Protein AF-A0ABD5LUF1-F1 (afdb_monomer_lite)

pLDDT: mean 71.55, std 13.39, range [45.22, 92.31]

Sequence (100 aa):
MIKIKVSKRKGRNQSFLQYCQHVDQRVSRAMQRFLFDAGAQSAIYTPIDTSTLINSQFRDVTVNGTKITGRIGYSASYAVYVHDPKVKQKFKRTTAKKSS

Secondary structure (DSSP, 8-state):
--------PPPTHHHHHHHHHHHHHHHHHHHHHHHHHHHHHHHHHS-S-HHHHHTTEEEEEEEETTEEEEEEEE-SGGGGGGT-TTS----SSTT-----

Organism: Proteus mirabilis (NCBI:txid584)

Structure (mmCIF, N/CA/C/O backbone):
data_AF-A0ABD5LUF1-F1
#
_entry.id   AF-A0ABD5LUF1-F1
#
loop_
_atom_site.group_PDB
_atom_site.id
_atom_site.type_symbol
_atom_site.label_atom_id
_atom_site.label_alt_id
_atom_site.label_comp_id
_atom_site.label_asym_id
_atom_site.label_entity_id
_atom_site.label_seq_id
_atom_site.pdbx_PDB_ins_code
_atom_site.Cartn_x
_atom_site.Cartn_y
_atom_site.Cartn_z
_atom_site.occupancy
_atom_site.B_iso_or_equiv
_atom_site.auth_seq_id
_atom_site.auth_comp_id
_atom_site.auth_asym_id
_atom_site.auth_atom_id
_atom_site.pdbx_PDB_model_num
ATOM 1 N N . MET A 1 1 ? -46.828 23.741 40.839 1.00 45.22 1 MET A N 1
ATOM 2 C CA . MET A 1 1 ? -46.759 23.102 39.504 1.00 45.22 1 MET A CA 1
ATOM 3 C C . MET A 1 1 ? -45.287 22.935 39.132 1.00 45.22 1 MET A C 1
ATOM 5 O O . MET A 1 1 ? -44.615 23.937 38.934 1.00 45.22 1 MET A O 1
ATOM 9 N N . ILE A 1 2 ? -44.748 21.712 39.156 1.00 47.59 2 ILE A N 1
ATOM 10 C CA . ILE A 1 2 ? -43.306 21.449 38.971 1.00 47.59 2 ILE A CA 1
ATOM 11 C C . ILE A 1 2 ? -43.055 21.061 37.508 1.00 47.59 2 ILE A C 1
ATOM 13 O O . ILE A 1 2 ? -43.649 20.105 37.016 1.00 47.59 2 ILE A O 1
ATOM 17 N N . LYS A 1 3 ? -42.186 21.796 36.801 1.00 59.66 3 LYS A N 1
ATOM 18 C CA . LYS A 1 3 ? -41.761 21.461 35.431 1.00 59.66 3 LYS A CA 1
ATOM 19 C C . LY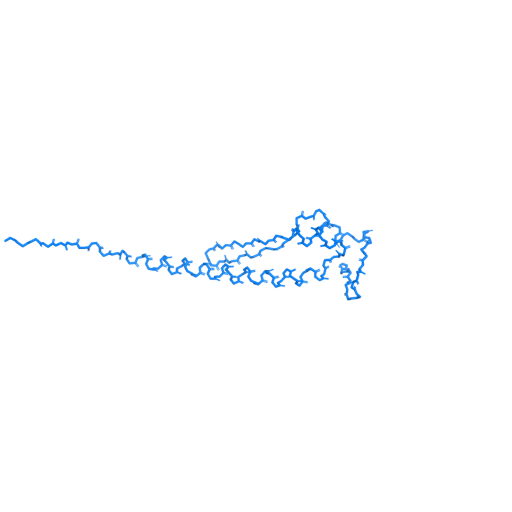S A 1 3 ? -40.503 20.597 35.477 1.00 59.66 3 LYS A C 1
ATOM 21 O O . LYS A 1 3 ? -39.442 21.071 35.871 1.00 59.66 3 LYS A O 1
ATOM 26 N N . ILE A 1 4 ? -40.615 19.350 35.027 1.00 68.62 4 ILE A N 1
ATOM 27 C CA . ILE A 1 4 ? -39.475 18.440 34.870 1.00 68.62 4 ILE A CA 1
ATOM 28 C C . ILE A 1 4 ? -38.954 18.556 33.434 1.00 68.62 4 ILE A C 1
ATOM 30 O O . ILE A 1 4 ? -39.702 18.376 32.474 1.00 68.62 4 ILE A O 1
ATOM 34 N N . LYS A 1 5 ? -37.660 18.852 33.276 1.00 65.94 5 LYS A N 1
ATOM 35 C CA . LYS A 1 5 ? -36.983 18.885 31.973 1.00 65.94 5 LYS A CA 1
ATOM 36 C C . LYS A 1 5 ? -36.365 17.512 31.703 1.00 65.94 5 LYS A C 1
ATOM 38 O O . LYS A 1 5 ? -35.346 17.161 32.291 1.00 65.94 5 LYS A O 1
ATOM 43 N N . VAL A 1 6 ? -36.983 16.723 30.827 1.00 65.31 6 VAL A N 1
ATOM 44 C CA . VAL A 1 6 ? -36.445 15.415 30.423 1.00 65.31 6 VAL A CA 1
ATOM 45 C C . VAL A 1 6 ? -35.329 15.631 29.397 1.00 65.31 6 VAL A C 1
ATOM 47 O O . VAL A 1 6 ? -35.575 16.029 28.261 1.00 65.31 6 VAL A O 1
ATOM 50 N N . SER A 1 7 ? -34.084 15.382 29.804 1.00 61.94 7 SER A N 1
ATOM 51 C CA . SER A 1 7 ? -32.933 15.312 28.898 1.00 61.94 7 SER A CA 1
ATOM 52 C C . SER A 1 7 ? -32.960 13.976 28.149 1.00 61.94 7 SER A C 1
ATOM 54 O O . SER A 1 7 ? -32.979 12.913 28.775 1.00 61.94 7 SER A O 1
ATOM 56 N N . LYS A 1 8 ? -32.964 14.005 26.808 1.00 56.38 8 LYS A N 1
ATOM 57 C CA . LYS A 1 8 ? -32.805 12.791 25.993 1.00 56.38 8 LYS A CA 1
ATOM 58 C C . LYS A 1 8 ? -31.418 12.207 26.272 1.00 56.38 8 LYS A C 1
ATOM 60 O O . LYS A 1 8 ? -30.416 12.732 25.791 1.00 56.38 8 LYS A O 1
ATOM 65 N N . ARG A 1 9 ? -31.349 11.116 27.047 1.00 57.16 9 ARG A N 1
ATOM 66 C CA . ARG A 1 9 ? -30.110 10.347 27.227 1.00 57.16 9 ARG A CA 1
ATOM 67 C C . ARG A 1 9 ? -29.584 9.947 25.848 1.00 57.16 9 ARG A C 1
ATOM 69 O O . ARG A 1 9 ? -30.271 9.254 25.100 1.00 57.16 9 ARG A O 1
ATOM 76 N N . LYS A 1 10 ? -28.377 10.414 25.523 1.00 55.41 10 LYS A N 1
ATOM 77 C CA . LYS A 1 10 ? -27.620 10.070 24.314 1.00 55.41 10 LYS A CA 1
ATOM 78 C C . LYS A 1 10 ? -27.639 8.543 24.161 1.00 55.41 10 LYS A C 1
ATOM 80 O O . LYS A 1 10 ? -27.220 7.833 25.072 1.00 55.41 10 LYS A O 1
ATOM 85 N N . GLY A 1 11 ? -28.257 8.056 23.084 1.00 59.88 11 GLY A N 1
ATOM 86 C CA . GLY A 1 11 ? -28.646 6.651 22.943 1.00 59.88 11 GLY A CA 1
ATOM 87 C C . GLY A 1 11 ? -27.469 5.694 23.139 1.00 59.88 11 GLY A C 1
ATOM 88 O O . GLY A 1 11 ? -26.379 5.945 22.627 1.00 59.88 11 GLY A O 1
ATOM 89 N N . ARG A 1 12 ? -27.717 4.586 23.851 1.00 60.00 12 ARG A N 1
ATOM 90 C CA . ARG A 1 12 ? -26.765 3.513 24.222 1.00 60.00 12 ARG A CA 1
ATOM 91 C C . ARG A 1 12 ? -25.857 3.025 23.080 1.00 60.00 12 ARG A C 1
ATOM 93 O O . ARG A 1 12 ? -24.784 2.505 23.344 1.00 60.00 12 ARG A O 1
ATOM 100 N N . ASN A 1 13 ? -26.268 3.229 21.830 1.00 60.66 13 ASN A N 1
ATOM 101 C CA . ASN A 1 13 ? -25.586 2.722 20.642 1.00 60.66 13 ASN A CA 1
ATOM 102 C C . ASN A 1 13 ? -24.565 3.711 20.051 1.00 60.66 13 ASN A C 1
ATOM 104 O O . ASN A 1 13 ? -23.762 3.313 19.215 1.00 60.66 13 ASN A O 1
ATOM 108 N N . GLN A 1 14 ? -24.550 4.986 20.465 1.00 69.69 14 GLN A N 1
ATOM 109 C CA . GLN A 1 14 ? -23.602 5.962 19.905 1.00 69.69 14 GLN A CA 1
ATOM 110 C C . GLN A 1 14 ? -22.153 5.698 20.335 1.00 69.69 14 GLN A C 1
ATOM 112 O O . GLN A 1 14 ? -21.245 5.875 19.529 1.00 69.69 14 GLN A O 1
ATOM 117 N N . SER A 1 15 ? -21.926 5.244 21.571 1.00 76.50 15 SER A N 1
ATOM 118 C CA . SER A 1 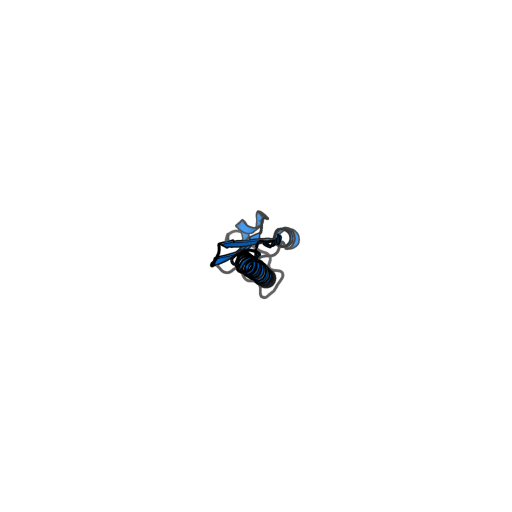15 ? -20.586 4.894 22.064 1.00 76.50 15 SER A CA 1
ATOM 119 C C . SER A 1 15 ? -20.027 3.650 21.373 1.00 76.50 15 SER A C 1
ATOM 121 O O . SER A 1 15 ? -18.855 3.621 21.013 1.00 76.50 15 SER A O 1
ATOM 123 N N . PHE A 1 16 ? -20.873 2.645 21.137 1.00 80.56 16 PHE A N 1
ATOM 124 C CA . PHE A 1 16 ? -20.490 1.434 20.417 1.00 80.56 16 PHE A CA 1
ATOM 125 C C . PHE A 1 16 ? -20.131 1.729 18.955 1.00 80.56 16 PHE A C 1
ATOM 127 O O . PHE A 1 16 ? -19.073 1.320 18.489 1.00 80.56 16 PHE A O 1
ATOM 134 N N . LEU A 1 17 ? -20.952 2.517 18.252 1.00 82.69 17 LEU A N 1
ATOM 135 C CA . LEU A 1 17 ? -20.653 2.924 16.875 1.00 82.69 17 LEU A CA 1
ATOM 136 C C . LEU A 1 17 ? -19.345 3.725 16.784 1.00 82.69 17 LEU A C 1
ATOM 138 O O . LEU A 1 17 ? -18.543 3.487 15.884 1.00 82.69 17 LEU A O 1
ATOM 142 N N . GLN A 1 18 ? -19.090 4.623 17.740 1.00 84.44 18 GLN A N 1
ATOM 143 C CA . GLN A 1 18 ? -17.824 5.363 17.823 1.00 84.44 18 GLN A CA 1
ATOM 144 C C . GLN A 1 18 ? -16.620 4.456 18.091 1.00 84.44 18 GLN A C 1
ATOM 146 O O . GLN A 1 18 ? -15.533 4.715 17.570 1.00 84.44 18 GLN A O 1
ATOM 151 N N . TYR A 1 19 ? -16.801 3.406 18.894 1.00 86.38 19 TYR A N 1
ATOM 152 C CA . TYR A 1 19 ? -15.770 2.405 19.146 1.00 86.38 19 TYR A CA 1
ATOM 153 C C . TYR A 1 19 ? -15.444 1.614 17.876 1.00 86.38 19 TYR A C 1
ATOM 155 O O . TYR A 1 19 ? -14.275 1.532 17.508 1.00 86.38 19 TYR A O 1
ATOM 163 N N . CYS A 1 20 ? -16.455 1.110 17.162 1.00 85.12 20 CYS A N 1
ATOM 164 C CA . CYS A 1 20 ? -16.257 0.413 15.889 1.00 85.12 20 CYS A CA 1
ATOM 165 C C . CYS A 1 20 ? -15.520 1.297 14.872 1.00 85.12 20 CYS A C 1
ATOM 167 O O . CYS A 1 20 ? -14.506 0.878 14.325 1.00 85.12 20 CYS A O 1
ATOM 169 N N . GLN A 1 21 ? -15.937 2.560 14.719 1.00 86.19 21 GLN A N 1
ATOM 170 C CA . GLN A 1 21 ? -15.251 3.527 13.853 1.00 86.19 21 GLN A CA 1
ATOM 171 C C . GLN A 1 21 ? -13.785 3.746 14.256 1.00 86.19 21 GLN A C 1
ATOM 173 O O . GLN A 1 21 ? -12.908 3.835 13.395 1.00 86.19 21 GLN A O 1
ATOM 178 N N . HIS A 1 22 ? -13.496 3.822 15.559 1.00 88.94 22 HIS A N 1
ATOM 179 C CA . HIS A 1 22 ? -12.122 3.929 16.052 1.00 88.94 22 HIS A CA 1
ATOM 180 C C . HIS A 1 22 ? -11.286 2.696 15.706 1.00 88.94 22 HIS A C 1
ATOM 182 O O . HIS A 1 22 ? -10.126 2.835 15.312 1.00 88.94 22 HIS A O 1
ATOM 188 N N . VAL A 1 23 ? -11.852 1.498 15.861 1.00 88.75 23 VAL A N 1
ATOM 189 C CA . VAL A 1 23 ? -11.172 0.245 15.520 1.00 88.75 23 VAL A CA 1
ATOM 190 C C . VAL A 1 23 ? -10.882 0.199 14.019 1.00 88.75 23 VAL A C 1
ATOM 192 O O . VAL A 1 23 ? -9.723 0.009 13.651 1.00 88.75 23 VAL A O 1
ATOM 195 N N . ASP A 1 24 ? -11.866 0.493 13.167 1.00 86.50 24 ASP A N 1
ATOM 196 C CA . ASP A 1 24 ? -11.712 0.488 11.705 1.00 86.50 24 ASP A CA 1
ATOM 197 C C . ASP A 1 24 ? -10.574 1.410 11.241 1.00 86.50 24 ASP A C 1
ATOM 199 O O . ASP A 1 24 ? -9.721 1.021 10.438 1.00 86.50 24 ASP A O 1
ATOM 203 N N . GLN A 1 25 ? -10.491 2.619 11.805 1.00 89.81 25 GLN A N 1
ATOM 204 C CA . GLN A 1 25 ? -9.414 3.563 11.497 1.00 89.81 25 GLN A CA 1
ATOM 205 C C . GLN A 1 25 ? -8.037 3.043 11.917 1.00 89.81 25 GLN A C 1
ATOM 207 O O . GLN A 1 25 ? -7.058 3.212 11.186 1.00 89.81 25 GLN A O 1
ATOM 212 N N . ARG A 1 26 ? -7.928 2.425 13.099 1.00 91.25 26 ARG A N 1
ATOM 213 C CA . ARG A 1 26 ? -6.648 1.894 13.592 1.00 91.25 26 ARG A CA 1
ATOM 214 C C . ARG A 1 26 ? -6.180 0.718 12.752 1.00 91.25 26 ARG A C 1
ATOM 216 O O . ARG A 1 26 ? -4.997 0.657 12.421 1.00 91.25 26 ARG A O 1
ATOM 223 N N . VAL A 1 27 ? -7.093 -0.173 12.376 1.00 89.50 27 VAL A N 1
ATOM 224 C CA . VAL A 1 27 ? -6.743 -1.332 11.557 1.00 89.50 27 VAL A CA 1
ATOM 225 C C . VAL A 1 27 ? -6.383 -0.912 10.132 1.00 89.50 27 VAL A C 1
ATOM 227 O O . VAL A 1 27 ? -5.385 -1.394 9.601 1.00 89.50 27 VAL A O 1
ATOM 230 N N . SER A 1 28 ? -7.103 0.049 9.545 1.00 88.62 28 SER A N 1
ATOM 231 C CA . SER A 1 28 ? -6.747 0.615 8.237 1.00 88.62 28 SER A CA 1
ATOM 232 C C . SER A 1 28 ? -5.332 1.213 8.235 1.00 88.62 28 SER A C 1
ATOM 234 O O . SER A 1 28 ? -4.510 0.876 7.382 1.00 88.62 28 SER A O 1
ATOM 236 N N . ARG A 1 29 ? -4.979 2.004 9.260 1.00 90.38 29 ARG A N 1
ATOM 237 C CA . ARG A 1 29 ? -3.621 2.562 9.411 1.00 90.38 29 ARG A CA 1
ATOM 238 C C . ARG A 1 29 ? -2.554 1.480 9.584 1.00 90.38 29 ARG A C 1
ATOM 240 O O . ARG A 1 29 ? -1.486 1.582 8.982 1.00 90.38 29 ARG A O 1
ATOM 247 N N . ALA A 1 30 ? -2.834 0.454 10.387 1.00 92.31 30 ALA A N 1
ATOM 248 C CA . ALA A 1 30 ? -1.920 -0.670 10.579 1.00 92.31 30 ALA 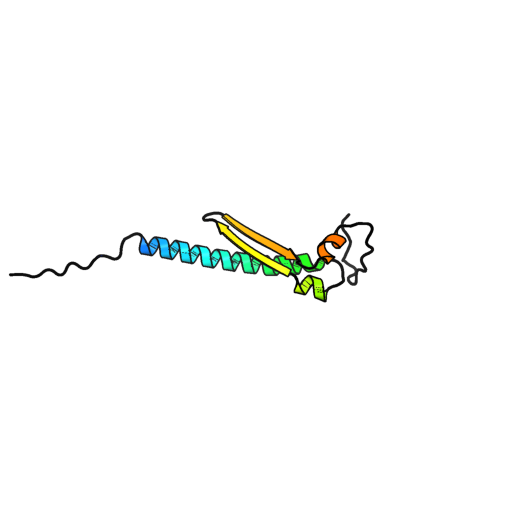A CA 1
ATOM 249 C C . ALA A 1 30 ? -1.676 -1.423 9.261 1.00 92.31 30 ALA A C 1
ATOM 251 O O . ALA A 1 30 ? -0.527 -1.685 8.905 1.00 92.31 30 ALA A O 1
ATOM 252 N N . MET A 1 31 ? -2.739 -1.688 8.494 1.00 91.31 31 MET A N 1
ATOM 253 C CA . MET A 1 31 ? -2.645 -2.321 7.179 1.00 91.31 31 MET A CA 1
ATOM 254 C C . MET A 1 31 ? -1.845 -1.463 6.199 1.00 91.31 31 MET A C 1
ATOM 256 O O . MET A 1 31 ? -0.980 -1.966 5.491 1.00 91.31 31 MET A O 1
ATOM 260 N N . GLN A 1 32 ? -2.074 -0.152 6.183 1.00 89.38 32 GLN A N 1
ATOM 261 C CA . GLN A 1 32 ? -1.345 0.752 5.302 1.00 89.38 32 GLN A CA 1
ATOM 262 C C . GLN A 1 32 ? 0.155 0.786 5.618 1.00 89.38 32 GLN A C 1
ATOM 264 O O . GLN A 1 32 ? 0.969 0.825 4.694 1.00 89.38 32 GLN A O 1
ATOM 269 N N . ARG A 1 33 ? 0.532 0.715 6.903 1.00 89.94 33 ARG A N 1
ATOM 270 C CA . ARG A 1 33 ? 1.939 0.593 7.301 1.00 89.94 33 ARG A CA 1
ATOM 271 C C . ARG A 1 33 ? 2.538 -0.734 6.845 1.00 89.94 33 ARG A C 1
ATOM 273 O O . ARG A 1 33 ? 3.602 -0.732 6.241 1.00 89.94 33 ARG A O 1
ATOM 280 N N . PHE A 1 34 ? 1.825 -1.835 7.063 1.00 90.31 34 PHE A N 1
ATOM 281 C CA . PHE A 1 34 ? 2.250 -3.150 6.593 1.00 90.31 34 PHE A CA 1
ATOM 282 C C . PHE A 1 34 ? 2.455 -3.179 5.070 1.00 90.31 34 PHE A C 1
ATOM 284 O O . PHE A 1 34 ? 3.490 -3.637 4.596 1.00 90.31 34 PHE A O 1
ATOM 291 N N . LEU A 1 35 ? 1.514 -2.632 4.292 1.00 87.25 35 LEU A N 1
ATOM 292 C CA . LEU A 1 35 ? 1.622 -2.562 2.832 1.00 87.25 35 LEU A CA 1
ATOM 293 C C . LEU A 1 35 ? 2.768 -1.660 2.361 1.00 87.25 35 LEU A C 1
ATOM 295 O O . LEU A 1 35 ? 3.299 -1.877 1.275 1.00 87.25 35 LEU A O 1
ATOM 299 N N . PHE A 1 36 ? 3.152 -0.646 3.136 1.00 85.25 36 PHE A N 1
ATOM 300 C CA . PHE A 1 36 ? 4.331 0.162 2.830 1.00 85.25 36 PHE A CA 1
ATOM 301 C C . PHE A 1 36 ? 5.606 -0.684 2.906 1.00 85.25 36 PHE A C 1
ATOM 303 O O . PHE A 1 36 ? 6.373 -0.720 1.944 1.00 85.25 36 PHE A O 1
ATOM 310 N N . ASP A 1 37 ? 5.782 -1.422 4.002 1.00 85.50 37 ASP A N 1
ATOM 311 C CA . ASP A 1 37 ? 6.958 -2.271 4.209 1.00 85.50 37 ASP A CA 1
ATOM 312 C C . ASP A 1 37 ? 6.971 -3.449 3.214 1.00 85.50 37 ASP A C 1
ATOM 314 O O . ASP A 1 37 ? 7.985 -3.724 2.570 1.00 85.50 37 ASP A O 1
ATOM 318 N N . ALA A 1 38 ? 5.817 -4.086 2.989 1.00 83.12 38 ALA A N 1
ATOM 319 C CA . ALA A 1 38 ? 5.662 -5.138 1.984 1.00 83.12 38 ALA A CA 1
ATOM 320 C C . ALA A 1 38 ? 5.946 -4.630 0.560 1.00 83.12 38 ALA A C 1
ATOM 322 O O . ALA A 1 38 ? 6.574 -5.333 -0.230 1.00 83.12 38 ALA A O 1
ATOM 323 N N . GLY A 1 39 ? 5.534 -3.400 0.238 1.00 79.25 39 GLY A N 1
ATOM 324 C CA . GLY A 1 39 ? 5.806 -2.754 -1.046 1.00 79.25 39 GLY A CA 1
ATOM 325 C C . GLY A 1 39 ? 7.273 -2.412 -1.266 1.00 79.25 39 GLY A C 1
ATOM 326 O O . GLY A 1 39 ? 7.766 -2.512 -2.391 1.00 79.25 39 GLY A O 1
ATOM 327 N N . ALA A 1 40 ? 7.981 -2.041 -0.199 1.00 79.94 40 ALA A N 1
ATOM 328 C CA . ALA A 1 40 ? 9.425 -1.858 -0.238 1.00 79.94 40 ALA A CA 1
ATOM 329 C C . ALA A 1 40 ? 10.141 -3.195 -0.486 1.00 79.94 40 ALA A C 1
ATOM 331 O O . ALA A 1 40 ? 11.067 -3.253 -1.295 1.00 79.94 40 ALA A O 1
ATOM 332 N N . GLN A 1 41 ? 9.673 -4.279 0.139 1.00 77.12 41 GLN A N 1
ATOM 333 C CA . GLN A 1 41 ? 10.219 -5.617 -0.085 1.00 77.12 41 GLN A CA 1
ATOM 334 C C . GLN A 1 41 ? 9.905 -6.143 -1.495 1.00 77.12 41 GLN A C 1
ATOM 336 O O . GLN A 1 41 ? 10.788 -6.697 -2.148 1.00 77.12 41 GLN A O 1
ATOM 341 N N . SER A 1 42 ? 8.687 -5.937 -2.011 1.00 73.12 42 SER A N 1
ATOM 342 C CA . SER A 1 42 ? 8.317 -6.364 -3.367 1.00 73.12 42 SER A CA 1
ATOM 343 C C . SER A 1 42 ? 9.146 -5.650 -4.433 1.00 73.12 42 SER A C 1
ATOM 345 O O . SER A 1 42 ? 9.545 -6.274 -5.414 1.00 73.12 42 SER A O 1
ATOM 347 N N . ALA A 1 43 ? 9.486 -4.375 -4.209 1.00 69.94 43 ALA A N 1
ATOM 348 C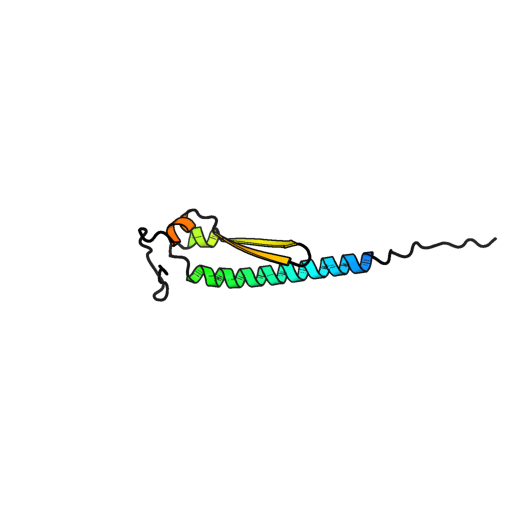 CA . ALA A 1 43 ? 10.323 -3.590 -5.116 1.00 69.94 43 ALA A CA 1
ATOM 349 C C . ALA A 1 43 ? 11.739 -4.174 -5.304 1.00 69.94 43 ALA A C 1
ATOM 351 O O . ALA A 1 43 ? 12.388 -3.909 -6.314 1.00 69.94 43 ALA A O 1
ATOM 352 N N . ILE A 1 44 ? 12.226 -4.998 -4.367 1.00 69.25 44 ILE A N 1
ATOM 353 C CA . ILE A 1 44 ? 13.516 -5.695 -4.497 1.00 69.25 44 ILE A CA 1
ATOM 354 C C . ILE A 1 44 ? 13.451 -6.788 -5.571 1.00 69.25 44 ILE A C 1
ATOM 356 O O . ILE A 1 44 ? 14.453 -7.046 -6.241 1.00 69.25 44 ILE A O 1
ATOM 360 N N . TYR A 1 45 ? 12.285 -7.411 -5.744 1.00 65.75 45 TYR A N 1
ATOM 361 C CA . TYR A 1 45 ? 12.063 -8.499 -6.697 1.00 65.75 45 TYR A CA 1
ATOM 362 C C . TYR A 1 45 ? 11.509 -8.015 -8.043 1.00 65.75 45 TYR A C 1
ATOM 364 O O . TYR A 1 45 ? 11.482 -8.784 -9.002 1.00 65.75 45 TYR A O 1
ATOM 372 N N . THR A 1 46 ? 11.105 -6.745 -8.157 1.00 61.66 46 THR A N 1
ATOM 373 C CA . THR A 1 46 ? 10.708 -6.161 -9.442 1.00 61.66 46 THR A CA 1
ATOM 374 C C . THR A 1 46 ? 11.935 -5.771 -10.280 1.00 61.66 46 THR A C 1
ATOM 376 O O . THR A 1 46 ? 12.831 -5.090 -9.777 1.00 61.66 46 THR A O 1
ATOM 379 N N . PRO A 1 47 ? 12.008 -6.172 -11.558 1.00 54.62 47 PRO A N 1
ATOM 380 C CA . PRO A 1 47 ? 13.168 -5.960 -12.413 1.00 54.62 47 PRO A CA 1
ATOM 381 C C . PRO A 1 47 ? 13.378 -4.499 -12.803 1.00 54.62 47 PRO A C 1
ATOM 383 O O . PRO A 1 47 ? 12.444 -3.701 -12.867 1.00 54.62 47 PRO A O 1
ATOM 386 N N . ILE A 1 48 ? 14.637 -4.162 -13.092 1.00 56.59 48 ILE A N 1
ATOM 387 C CA . ILE A 1 48 ? 15.085 -2.793 -13.338 1.00 56.59 48 ILE A CA 1
ATOM 388 C C . ILE A 1 48 ? 14.550 -2.271 -14.677 1.00 56.59 48 ILE A C 1
ATOM 390 O O . ILE A 1 48 ? 15.078 -2.587 -15.742 1.00 56.59 48 ILE A O 1
ATOM 394 N N . ASP A 1 49 ? 13.523 -1.431 -14.563 1.00 54.12 49 ASP A N 1
ATOM 395 C CA . ASP A 1 49 ? 13.507 -0.057 -15.075 1.00 54.12 49 ASP A CA 1
ATOM 396 C C . ASP A 1 49 ? 12.729 0.809 -14.058 1.00 54.12 49 ASP A C 1
ATOM 398 O O . ASP A 1 49 ? 11.499 0.839 -13.999 1.00 54.12 49 ASP A O 1
ATOM 402 N N . THR A 1 50 ? 13.469 1.337 -13.080 1.00 55.12 50 THR A N 1
ATOM 403 C CA . THR A 1 50 ? 12.997 1.505 -11.693 1.00 55.12 50 THR A CA 1
ATOM 404 C C . THR A 1 50 ? 12.136 2.733 -11.434 1.00 55.12 50 THR A C 1
ATOM 406 O O . THR A 1 50 ? 11.308 2.694 -10.531 1.00 55.12 50 THR A O 1
ATOM 409 N N . SER A 1 51 ? 12.300 3.822 -12.180 1.00 58.25 51 SER A N 1
ATOM 410 C CA . SER A 1 51 ? 11.629 5.079 -11.826 1.00 58.25 51 SER A CA 1
ATOM 411 C C . SER A 1 51 ? 10.138 5.015 -12.140 1.00 58.25 51 SER A C 1
ATOM 413 O O . SER A 1 51 ? 9.309 5.289 -11.280 1.00 58.25 51 SER A O 1
ATOM 415 N N . THR A 1 52 ? 9.780 4.579 -13.347 1.00 59.31 52 THR A N 1
ATOM 416 C CA . THR A 1 52 ? 8.381 4.535 -13.789 1.00 59.31 52 THR A CA 1
ATOM 417 C C . THR A 1 52 ? 7.581 3.493 -13.014 1.00 59.31 52 THR A C 1
ATOM 419 O O . THR A 1 52 ? 6.460 3.771 -12.600 1.00 59.31 52 THR A O 1
ATOM 422 N N . LEU A 1 53 ? 8.159 2.312 -12.758 1.00 65.69 53 LEU A N 1
ATOM 423 C CA . LEU A 1 53 ? 7.458 1.245 -12.048 1.00 65.69 53 LEU A CA 1
ATOM 424 C C . LEU A 1 53 ? 7.276 1.582 -10.561 1.00 65.69 53 LEU A C 1
ATOM 426 O O . LEU A 1 53 ? 6.150 1.527 -10.079 1.00 65.69 53 LEU A O 1
ATOM 430 N N . ILE A 1 54 ? 8.324 2.010 -9.845 1.00 64.81 54 ILE A N 1
ATOM 431 C CA . ILE A 1 54 ? 8.213 2.376 -8.418 1.00 64.81 54 ILE A CA 1
ATOM 432 C C . ILE A 1 54 ? 7.236 3.542 -8.224 1.00 64.81 54 ILE A C 1
ATOM 434 O O . ILE A 1 54 ? 6.394 3.485 -7.329 1.00 64.81 54 ILE A O 1
ATOM 438 N N . ASN A 1 55 ? 7.277 4.549 -9.102 1.00 63.66 55 ASN A N 1
ATOM 439 C CA . ASN A 1 55 ? 6.357 5.691 -9.045 1.00 63.66 55 ASN A CA 1
ATOM 440 C C . ASN A 1 55 ? 4.909 5.327 -9.411 1.00 63.66 55 ASN A C 1
ATOM 442 O O . ASN A 1 55 ? 4.002 6.125 -9.191 1.00 63.66 55 ASN A O 1
ATOM 446 N N . SER A 1 56 ? 4.685 4.130 -9.953 1.00 70.31 56 SER A N 1
ATOM 447 C CA . SER A 1 56 ? 3.362 3.607 -10.298 1.00 70.31 56 SER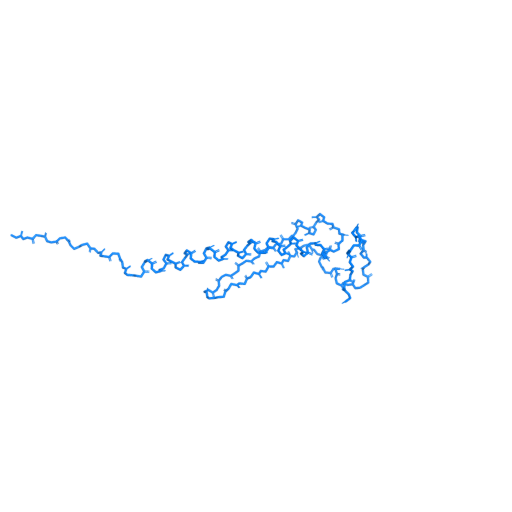 A CA 1
ATOM 448 C C . SER A 1 56 ? 2.784 2.668 -9.232 1.00 70.31 56 SER A C 1
ATOM 450 O O . SER A 1 56 ? 1.723 2.077 -9.442 1.00 70.31 56 SER A O 1
ATOM 452 N N . GLN A 1 57 ? 3.476 2.481 -8.099 1.00 77.12 57 GLN A N 1
ATOM 453 C CA . GLN A 1 57 ? 2.983 1.613 -7.035 1.00 77.12 57 GLN A CA 1
ATOM 454 C C . GLN A 1 57 ? 1.727 2.214 -6.399 1.00 77.12 57 GLN A C 1
ATOM 456 O O . GLN A 1 57 ? 1.745 3.332 -5.886 1.00 77.12 57 GLN A O 1
ATOM 461 N N . PHE A 1 58 ? 0.650 1.436 -6.370 1.00 83.75 58 PHE A N 1
ATOM 462 C CA . PHE A 1 58 ? -0.576 1.796 -5.672 1.00 83.75 58 PHE A CA 1
ATOM 463 C C . PHE A 1 58 ? -0.843 0.819 -4.531 1.00 83.75 58 PHE A C 1
ATOM 465 O O . PHE A 1 58 ? -0.453 -0.350 -4.573 1.00 83.75 58 PHE A O 1
ATOM 472 N N . ARG A 1 59 ? -1.517 1.319 -3.497 1.00 85.25 59 ARG A N 1
ATOM 473 C CA . ARG A 1 59 ? -1.980 0.542 -2.348 1.00 85.25 59 ARG A CA 1
ATOM 474 C C . ARG A 1 59 ? -3.455 0.822 -2.153 1.00 85.25 59 ARG A C 1
ATOM 476 O O . ARG A 1 59 ? -3.852 1.983 -2.157 1.00 85.25 59 ARG A O 1
ATOM 483 N N . ASP A 1 60 ? -4.226 -0.231 -1.953 1.00 87.38 60 ASP A N 1
ATOM 484 C CA . ASP A 1 60 ? -5.647 -0.145 -1.653 1.00 87.38 60 ASP A CA 1
ATOM 485 C C . ASP A 1 60 ? -5.952 -0.967 -0.400 1.00 87.38 60 ASP A C 1
ATOM 487 O O . ASP A 1 60 ? -5.404 -2.054 -0.202 1.00 87.38 60 ASP A O 1
ATOM 491 N N . VAL A 1 61 ? -6.790 -0.421 0.474 1.00 87.12 61 VAL A N 1
ATOM 492 C CA . VAL A 1 61 ? -7.195 -1.051 1.728 1.00 87.12 61 VAL A CA 1
ATOM 493 C C . VAL A 1 61 ? -8.707 -1.003 1.801 1.00 87.12 61 VAL A C 1
ATOM 495 O O . VAL A 1 61 ? -9.305 0.055 1.981 1.00 87.12 61 VAL A O 1
ATOM 498 N N . THR A 1 62 ? -9.328 -2.173 1.721 1.00 88.81 62 THR A N 1
ATOM 499 C CA . THR A 1 62 ? -10.772 -2.322 1.884 1.00 88.81 62 THR A CA 1
ATOM 500 C C . THR A 1 62 ? -11.069 -2.936 3.248 1.00 88.81 62 THR A C 1
ATOM 502 O O . THR A 1 62 ? -10.558 -4.011 3.577 1.00 88.81 62 THR A O 1
ATOM 505 N N . VAL A 1 63 ? -11.907 -2.266 4.042 1.00 84.06 63 VAL A N 1
ATOM 506 C CA . VAL A 1 63 ? -12.387 -2.748 5.346 1.00 84.06 63 VAL A CA 1
ATOM 507 C C . VAL A 1 63 ? -13.852 -3.151 5.202 1.00 84.06 63 VAL A C 1
ATOM 509 O O . VAL A 1 63 ? -14.716 -2.304 5.007 1.00 84.06 63 VAL A O 1
ATOM 512 N N . ASN A 1 64 ? -14.126 -4.451 5.296 1.00 83.56 64 ASN A N 1
ATOM 513 C CA . ASN A 1 64 ? -15.459 -5.042 5.180 1.00 83.56 64 ASN A CA 1
ATOM 514 C C . ASN A 1 64 ? -15.849 -5.681 6.518 1.00 83.56 64 ASN A C 1
ATOM 516 O O . ASN A 1 64 ? -15.810 -6.906 6.674 1.00 83.56 64 ASN A O 1
ATOM 520 N N . GLY A 1 65 ? -16.172 -4.845 7.507 1.00 79.00 65 GLY A N 1
ATOM 521 C CA . GLY A 1 65 ? -16.509 -5.290 8.859 1.00 79.00 65 GLY A CA 1
ATOM 522 C C . GLY A 1 65 ? -15.354 -6.057 9.508 1.00 79.00 65 GLY A C 1
ATOM 523 O O . GLY A 1 65 ? -14.332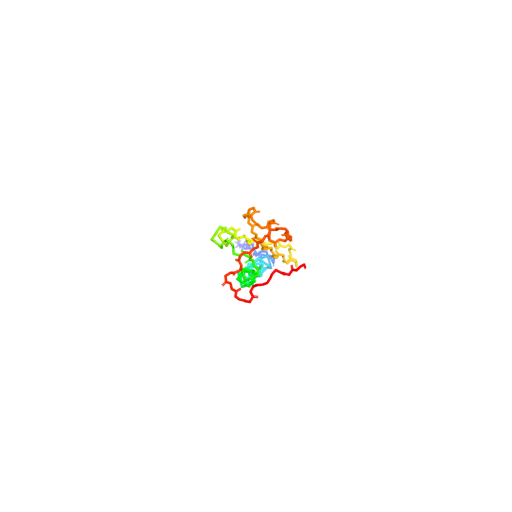 -5.479 9.854 1.00 79.00 65 GLY A O 1
ATOM 524 N N . THR A 1 66 ? -15.495 -7.377 9.651 1.00 82.56 66 THR A N 1
ATOM 525 C CA . THR A 1 66 ? -14.485 -8.239 10.291 1.00 82.56 66 THR A CA 1
ATOM 526 C C . THR A 1 66 ? -13.303 -8.602 9.391 1.00 82.56 66 THR A C 1
ATOM 528 O O . THR A 1 66 ? -12.320 -9.161 9.877 1.00 82.56 66 THR A O 1
ATOM 531 N N . LYS A 1 67 ? -13.368 -8.305 8.087 1.00 83.69 67 LYS A N 1
ATOM 532 C CA . LYS A 1 67 ? -12.302 -8.624 7.129 1.00 83.69 67 LYS A CA 1
ATOM 533 C C . LYS A 1 67 ? -11.654 -7.352 6.597 1.00 83.69 67 LYS A C 1
ATOM 535 O O . LYS A 1 67 ? -12.327 -6.513 6.006 1.00 83.69 67 LYS A O 1
ATOM 540 N N . ILE A 1 68 ? -10.332 -7.264 6.721 1.00 86.81 68 ILE A N 1
ATOM 541 C CA . ILE A 1 68 ? -9.524 -6.231 6.068 1.00 86.81 68 ILE A CA 1
ATOM 542 C C . ILE A 1 68 ? -8.729 -6.880 4.946 1.00 86.81 68 ILE A C 1
ATOM 544 O O . ILE A 1 68 ? -8.096 -7.915 5.135 1.00 86.81 68 ILE A O 1
ATOM 548 N N . THR A 1 69 ? -8.782 -6.281 3.763 1.00 89.31 69 THR A N 1
ATOM 549 C CA . THR A 1 69 ? -8.017 -6.719 2.597 1.00 89.31 69 THR A CA 1
ATOM 550 C C . THR A 1 69 ? -7.128 -5.579 2.137 1.00 89.31 69 THR A C 1
ATOM 552 O O . THR A 1 69 ? -7.620 -4.518 1.765 1.00 89.31 69 THR A O 1
ATOM 555 N N . GLY A 1 70 ? -5.818 -5.809 2.178 1.00 88.56 70 GLY A N 1
ATOM 556 C CA . GLY A 1 70 ? -4.824 -4.932 1.576 1.00 88.56 70 GLY A CA 1
ATOM 557 C C . GLY A 1 70 ? -4.427 -5.447 0.196 1.00 88.56 70 GLY A C 1
ATOM 558 O O . GLY A 1 70 ? -4.218 -6.646 0.019 1.00 88.56 70 GLY A O 1
ATOM 559 N N . ARG A 1 71 ? -4.320 -4.550 -0.780 1.00 85.00 71 ARG A N 1
ATOM 560 C CA . ARG A 1 71 ? -3.822 -4.834 -2.127 1.00 85.00 71 ARG A CA 1
ATOM 561 C C . ARG A 1 71 ? -2.693 -3.873 -2.449 1.00 85.00 71 ARG A C 1
ATOM 563 O O . ARG A 1 71 ? -2.757 -2.692 -2.117 1.00 85.00 71 ARG A O 1
ATOM 570 N N . ILE A 1 72 ? -1.668 -4.387 -3.109 1.00 83.06 72 ILE A N 1
ATOM 571 C CA . ILE A 1 72 ? -0.555 -3.602 -3.624 1.00 83.06 72 ILE A CA 1
ATOM 572 C C . ILE A 1 72 ? -0.256 -4.058 -5.043 1.00 83.06 72 ILE A C 1
ATOM 574 O O . ILE A 1 72 ? -0.320 -5.249 -5.343 1.00 83.06 72 ILE A O 1
ATOM 578 N N . GLY A 1 73 ? 0.030 -3.108 -5.919 1.00 77.19 73 GLY A N 1
ATOM 579 C CA . GLY A 1 73 ? 0.308 -3.387 -7.318 1.00 77.19 73 GLY A CA 1
ATOM 580 C C . GLY A 1 73 ? 1.023 -2.224 -7.978 1.00 77.19 73 GLY A C 1
ATOM 581 O O . GLY A 1 73 ? 1.314 -1.214 -7.338 1.00 77.19 73 GLY A O 1
ATOM 582 N N . TYR A 1 74 ? 1.297 -2.374 -9.266 1.00 76.19 74 TYR A N 1
ATOM 583 C CA . TYR A 1 74 ? 1.949 -1.361 -10.083 1.00 76.19 74 TYR A CA 1
ATOM 584 C C . TYR A 1 74 ? 1.054 -1.037 -11.274 1.00 76.19 74 TYR A C 1
ATOM 586 O O . TYR A 1 74 ? 0.559 -1.951 -11.931 1.00 76.19 74 TYR A O 1
ATOM 594 N N . SER A 1 75 ? 0.820 0.247 -11.535 1.00 69.25 75 SER A N 1
ATOM 595 C CA . SER A 1 75 ? -0.022 0.686 -12.652 1.00 69.25 75 SER A CA 1
ATOM 596 C C . SER A 1 75 ? 0.745 0.840 -13.967 1.00 69.25 75 SER A C 1
ATOM 598 O O . SER A 1 75 ? 0.121 0.941 -15.021 1.00 69.25 75 SER A O 1
ATOM 600 N N . ALA A 1 76 ? 2.082 0.832 -13.949 1.00 61.47 76 ALA A N 1
ATOM 601 C CA . ALA A 1 76 ? 2.857 0.888 -15.181 1.00 61.47 76 ALA A CA 1
ATOM 602 C C . ALA A 1 76 ? 2.700 -0.410 -15.988 1.00 61.47 76 ALA A C 1
ATOM 604 O O . ALA A 1 76 ? 2.922 -1.507 -15.472 1.00 61.47 76 ALA A O 1
ATOM 605 N N . SER A 1 77 ? 2.432 -0.274 -17.292 1.00 57.16 77 SER A N 1
ATOM 606 C CA . SER A 1 77 ? 2.295 -1.386 -18.248 1.00 57.16 77 SER A CA 1
ATOM 607 C C . SER A 1 77 ? 3.495 -2.343 -18.261 1.00 57.16 77 SER A C 1
ATOM 609 O O . SER A 1 77 ? 3.375 -3.491 -18.682 1.00 57.16 77 SER A O 1
ATOM 611 N N . TYR A 1 78 ? 4.652 -1.898 -17.756 1.00 53.09 78 TYR A N 1
ATOM 612 C CA . TYR A 1 78 ? 5.854 -2.713 -17.607 1.00 53.09 78 TYR A CA 1
ATOM 613 C C . TYR A 1 78 ? 5.698 -3.891 -16.623 1.00 53.09 78 TYR A C 1
ATOM 615 O O . TYR A 1 78 ? 6.447 -4.860 -16.724 1.00 53.09 78 TYR A O 1
ATOM 623 N N . ALA A 1 79 ? 4.701 -3.867 -15.725 1.00 55.12 79 ALA A N 1
ATOM 624 C CA . ALA A 1 79 ? 4.404 -4.974 -14.809 1.00 55.12 79 ALA A CA 1
ATOM 625 C C . ALA A 1 79 ? 4.115 -6.304 -15.540 1.00 55.12 79 ALA A C 1
ATOM 627 O O . ALA A 1 79 ? 4.448 -7.372 -15.030 1.00 55.12 79 ALA A O 1
ATOM 628 N N . VAL A 1 80 ? 3.570 -6.248 -16.762 1.00 57.28 80 VAL A N 1
ATOM 629 C CA . VAL A 1 80 ? 3.252 -7.434 -17.581 1.00 57.28 80 VAL A CA 1
ATOM 630 C C . VAL A 1 80 ? 4.519 -8.184 -18.014 1.00 57.28 80 VAL A C 1
ATOM 632 O O . VAL A 1 80 ? 4.556 -9.412 -18.013 1.00 57.28 80 VAL A O 1
ATOM 635 N N . TYR A 1 81 ? 5.599 -7.460 -18.315 1.00 56.44 81 TYR A N 1
ATOM 636 C CA . TYR A 1 81 ? 6.846 -8.042 -18.826 1.00 56.44 81 TYR A CA 1
ATOM 637 C C . TYR A 1 81 ? 7.770 -8.584 -17.727 1.00 56.44 81 TYR A C 1
ATOM 639 O O . TYR A 1 81 ? 8.811 -9.183 -18.017 1.00 56.44 81 TYR A O 1
ATOM 647 N N . VAL A 1 82 ? 7.400 -8.401 -16.454 1.00 56.88 82 VAL A N 1
ATOM 648 C CA . VAL A 1 82 ? 8.158 -8.933 -15.316 1.00 56.88 82 VAL A CA 1
ATOM 649 C C . VAL A 1 82 ? 8.136 -10.466 -15.310 1.00 56.88 82 VAL A C 1
ATOM 651 O O . VAL A 1 82 ? 9.154 -11.095 -15.012 1.00 56.88 82 VAL A O 1
ATOM 654 N N . HIS A 1 83 ? 7.017 -11.056 -15.735 1.00 60.50 83 HIS A N 1
ATOM 655 C CA . HIS A 1 83 ? 6.802 -12.503 -15.751 1.00 60.50 83 HIS A CA 1
ATOM 656 C C . HIS A 1 83 ? 7.045 -13.159 -17.117 1.00 60.50 83 HIS A C 1
ATOM 658 O O . HIS A 1 83 ? 7.218 -14.370 -17.170 1.00 60.50 83 HIS A O 1
ATOM 664 N N . ASP A 1 84 ? 7.118 -12.400 -18.217 1.00 62.94 84 ASP A N 1
ATOM 665 C CA . ASP A 1 84 ? 7.351 -12.978 -19.549 1.00 62.94 84 ASP A CA 1
ATOM 666 C C . ASP A 1 84 ? 8.811 -13.448 -19.698 1.00 62.94 84 ASP A C 1
ATOM 668 O O . ASP A 1 84 ? 9.706 -12.597 -19.770 1.00 62.94 84 ASP A O 1
ATOM 672 N N . PRO A 1 85 ? 9.105 -14.762 -19.780 1.00 62.28 85 PRO A N 1
ATOM 673 C CA . PRO A 1 85 ? 10.468 -15.287 -19.879 1.00 62.28 85 PRO A CA 1
ATOM 674 C C . PRO A 1 85 ? 11.228 -14.793 -21.118 1.00 62.28 85 PRO A C 1
ATOM 676 O O . PRO A 1 85 ? 12.458 -14.741 -21.081 1.00 62.28 85 PRO A O 1
ATOM 679 N N . LYS A 1 86 ? 10.530 -14.366 -22.179 1.00 64.00 86 LYS A N 1
ATOM 680 C CA . LYS A 1 86 ? 11.141 -13.870 -23.422 1.00 64.00 86 LYS A CA 1
ATOM 681 C C . LYS A 1 86 ? 11.749 -12.476 -23.269 1.00 64.00 86 LYS A C 1
ATOM 683 O O . LYS A 1 86 ? 12.651 -12.114 -24.024 1.00 64.00 86 LYS A O 1
ATOM 688 N N . VAL A 1 87 ? 11.309 -11.703 -22.273 1.00 61.84 87 VAL A N 1
ATOM 689 C CA . VAL A 1 87 ? 11.841 -10.363 -22.009 1.00 61.84 87 VAL A CA 1
ATOM 690 C C . VAL A 1 87 ? 13.056 -10.456 -21.084 1.00 61.84 87 VAL A C 1
ATOM 692 O O . VAL A 1 87 ? 12.945 -10.757 -19.888 1.00 61.84 87 VAL A O 1
ATOM 695 N N . LYS A 1 88 ? 14.244 -10.193 -21.649 1.00 63.31 88 LYS A N 1
ATOM 696 C CA . LYS A 1 88 ? 15.508 -10.120 -20.902 1.00 63.31 88 LYS A CA 1
ATOM 697 C C . LYS A 1 88 ? 15.506 -8.889 -20.000 1.00 63.31 88 LYS A C 1
ATOM 699 O O . LYS A 1 88 ? 15.532 -7.759 -20.475 1.00 63.31 88 LYS A O 1
ATOM 704 N N . GLN A 1 89 ? 15.529 -9.121 -18.695 1.00 65.38 89 GLN A N 1
ATOM 705 C CA . GLN A 1 89 ? 15.607 -8.062 -17.695 1.00 65.38 89 GLN A CA 1
ATOM 706 C C . GLN A 1 89 ? 17.067 -7.810 -17.326 1.00 65.38 89 GLN A C 1
ATOM 708 O O . GLN A 1 89 ? 17.830 -8.747 -17.085 1.00 65.38 89 GLN A O 1
ATOM 713 N N . LYS A 1 90 ? 17.472 -6.539 -17.284 1.00 62.75 90 LYS A N 1
ATOM 714 C CA . LYS A 1 90 ? 18.822 -6.155 -16.862 1.00 62.75 90 LYS A CA 1
ATOM 715 C C . LYS A 1 90 ? 18.842 -5.973 -15.352 1.00 62.75 90 LYS A C 1
ATOM 717 O O . LYS A 1 90 ? 18.449 -4.926 -14.863 1.00 62.75 90 LYS A O 1
ATOM 722 N N . PHE A 1 91 ? 19.301 -6.964 -14.596 1.00 61.66 91 PHE A N 1
ATOM 723 C CA . PHE A 1 91 ? 19.391 -6.831 -13.144 1.00 61.66 91 PHE A CA 1
ATOM 724 C C . PHE A 1 91 ? 20.567 -5.920 -12.736 1.00 61.66 91 PHE A C 1
ATOM 726 O O . PHE A 1 91 ? 21.711 -6.243 -13.029 1.00 61.66 91 PHE A O 1
ATOM 733 N N . LYS A 1 92 ? 20.322 -4.782 -12.060 1.00 56.38 92 LYS A N 1
ATOM 734 C CA . LYS A 1 92 ? 21.401 -3.954 -11.464 1.00 56.38 92 LYS A CA 1
ATOM 735 C C . LYS A 1 92 ? 21.882 -4.474 -10.107 1.00 56.38 92 LYS A C 1
ATOM 737 O O . LYS A 1 92 ? 22.966 -4.110 -9.669 1.00 56.38 92 LYS A O 1
ATOM 742 N N . ARG A 1 93 ? 21.078 -5.292 -9.421 1.00 58.09 93 ARG A N 1
ATOM 743 C CA . ARG A 1 93 ? 21.439 -5.923 -8.143 1.00 58.09 93 ARG A CA 1
ATOM 744 C C . ARG A 1 93 ? 21.867 -7.363 -8.385 1.00 58.09 93 ARG A C 1
ATOM 746 O O . ARG A 1 93 ? 21.137 -8.107 -9.029 1.00 58.09 93 ARG A O 1
ATOM 753 N N . THR A 1 94 ? 22.996 -7.761 -7.809 1.00 60.09 94 THR A N 1
ATOM 754 C CA . THR A 1 94 ? 23.554 -9.121 -7.912 1.00 60.09 94 THR A CA 1
ATOM 755 C C . THR A 1 94 ? 22.635 -10.197 -7.324 1.00 60.09 94 THR A C 1
ATOM 757 O O . THR A 1 94 ? 22.646 -11.336 -7.782 1.00 60.09 94 THR A O 1
ATOM 760 N N . THR A 1 95 ? 21.801 -9.838 -6.344 1.00 62.53 95 THR A N 1
ATOM 761 C CA . THR A 1 95 ? 20.826 -10.742 -5.709 1.00 62.53 95 THR A CA 1
ATOM 762 C C . THR A 1 95 ? 19.517 -10.874 -6.493 1.00 62.53 95 THR A C 1
ATOM 764 O O . THR A 1 95 ? 18.742 -11.793 -6.238 1.00 62.53 95 THR A O 1
ATOM 767 N N . ALA A 1 96 ? 19.237 -9.964 -7.430 1.00 58.44 96 ALA A N 1
ATOM 768 C CA . ALA A 1 96 ? 17.982 -9.981 -8.167 1.00 58.44 96 ALA A CA 1
ATOM 769 C C . ALA A 1 96 ? 18.034 -11.064 -9.251 1.00 58.44 96 ALA A C 1
ATOM 771 O O . ALA A 1 96 ? 18.875 -11.032 -10.149 1.00 58.44 96 ALA A O 1
ATOM 772 N N . LYS A 1 97 ? 17.133 -12.041 -9.143 1.00 59.22 97 LYS A N 1
ATOM 773 C CA . LYS A 1 97 ? 16.978 -13.137 -10.098 1.00 59.22 97 LYS A CA 1
ATOM 774 C C . LYS A 1 97 ? 15.523 -13.199 -10.528 1.00 59.22 97 LYS A C 1
ATOM 776 O O . LYS A 1 97 ? 14.626 -13.039 -9.703 1.00 59.22 97 LYS A O 1
ATOM 781 N N . LYS A 1 98 ? 15.297 -13.463 -11.810 1.00 56.72 98 LYS A N 1
ATOM 782 C CA . LYS A 1 98 ? 13.969 -13.803 -12.316 1.00 56.72 98 LYS A CA 1
ATOM 783 C C . LYS A 1 98 ? 13.604 -15.179 -11.762 1.00 56.72 98 LYS A C 1
ATOM 785 O O . LYS A 1 98 ? 14.295 -16.143 -12.087 1.00 56.72 98 LYS A O 1
ATOM 790 N N . SER A 1 99 ? 12.590 -15.275 -10.904 1.00 53.25 99 SER A N 1
ATOM 791 C CA . SER A 1 99 ? 12.013 -16.581 -10.583 1.00 53.25 99 SER A CA 1
ATOM 792 C C . SER A 1 99 ? 11.137 -17.001 -11.759 1.00 53.25 99 SER A C 1
ATOM 794 O O . SER A 1 99 ? 10.233 -16.256 -12.142 1.00 53.25 99 SER A O 1
ATOM 796 N N . SER A 1 100 ? 11.494 -18.136 -12.357 1.00 48.81 100 SER A N 1
ATOM 797 C CA . SER A 1 100 ? 10.773 -18.834 -13.427 1.00 48.81 100 SER A CA 1
ATOM 798 C C . SER A 1 100 ? 9.330 -19.145 -13.065 1.00 48.81 100 SER A C 1
ATOM 800 O O . SER A 1 100 ? 9.114 -19.507 -11.886 1.00 48.81 100 SER A O 1
#

Foldseek 3Di:
DDDDDDDDDPDPCPVVVVVLVVVQVVVQVVLVVVVVVVLVVVLLQQFDPRDQFNVQKDWDWDDDRVDIDIDIDGPDPCRVVLQPPVDDTDHPDPPHDRDD

Radius of gyration: 24.14 Å; chains: 1; bounding box: 70×42×63 Å